Protein AF-A0A8S0GXQ0-F1 (afdb_monomer_lite)

Foldseek 3Di:
DDPDDPDPDDPPQPDPVSVVVVVVVVVVVVVVLLVCLVPPLVPDDDDFDWDDAPNDIDTQCQVVLLVVVVVVVVVVDDDDPPVLVVLNVLSVVSNPPPPPDADNPDPRVVRRVSNVSNSVSVSVNSVVVVVVD

Secondary structure (DSSP, 8-state):
--S---S-------SHHHHHHHHHHHHHHHHHHHHHHHH-GGG-----EEEEETTEEEEE-HHHHHHHHHHHHHHTPPPPPHHHHHHHHHHHHHHT---SS--TT--HHHHHHHHHHHHHHHHHHHHHHHTT-

Radius of gyration: 17.21 Å; chains: 1; bounding box: 40×43×40 Å

pLDDT: mean 87.85, std 14.26, range [33.09, 98.25]

Structure (mmCIF, N/CA/C/O backbone):
data_AF-A0A8S0GXQ0-F1
#
_entry.id   AF-A0A8S0GXQ0-F1
#
loop_
_atom_site.group_PDB
_atom_site.id
_atom_site.type_symbol
_atom_site.label_atom_id
_atom_site.label_alt_id
_atom_site.label_comp_id
_atom_site.label_asym_id
_atom_site.label_entity_id
_atom_site.label_seq_id
_atom_site.pdbx_PDB_ins_code
_atom_site.Cartn_x
_atom_site.Cartn_y
_atom_site.Cartn_z
_atom_site.occupancy
_atom_site.B_iso_or_equiv
_atom_site.auth_seq_id
_atom_site.auth_comp_id
_atom_site.auth_asym_id
_atom_site.auth_atom_id
_atom_site.pdbx_PDB_model_num
ATOM 1 N N . MET A 1 1 ? -19.121 27.123 13.508 1.00 34.88 1 MET A N 1
ATOM 2 C CA . MET A 1 1 ? -18.369 25.938 13.057 1.00 34.88 1 MET A CA 1
ATOM 3 C C . MET A 1 1 ? -19.197 25.327 11.949 1.00 34.88 1 MET A C 1
ATOM 5 O O . MET A 1 1 ? -20.307 24.900 12.230 1.00 34.88 1 MET A O 1
ATOM 9 N N . VAL A 1 2 ? -18.762 25.473 10.700 1.00 33.09 2 VAL A N 1
ATOM 10 C CA . VAL A 1 2 ? -19.488 24.936 9.542 1.00 33.09 2 VAL A CA 1
ATOM 11 C C . VAL A 1 2 ? -18.907 23.546 9.273 1.00 33.09 2 VAL A C 1
ATOM 13 O O . VAL A 1 2 ? -17.693 23.466 9.086 1.00 33.09 2 VAL A O 1
ATOM 16 N N . PRO A 1 3 ? -19.703 22.466 9.312 1.00 42.53 3 PRO A N 1
ATOM 17 C CA . PRO A 1 3 ? -19.256 21.140 8.896 1.00 42.53 3 PRO A CA 1
ATOM 18 C C . PRO A 1 3 ? -19.218 21.099 7.362 1.00 42.53 3 PRO A C 1
ATOM 20 O O . PRO A 1 3 ? -20.199 21.484 6.729 1.00 42.53 3 PRO A O 1
ATOM 23 N N . GLY A 1 4 ? -18.093 20.686 6.770 1.00 41.88 4 GLY A N 1
ATOM 24 C CA . GLY A 1 4 ? -17.969 20.546 5.309 1.00 41.88 4 GLY A CA 1
ATOM 25 C C . GLY A 1 4 ? -16.618 20.916 4.685 1.00 41.88 4 GLY A C 1
ATOM 26 O O . GLY A 1 4 ? -16.515 20.910 3.466 1.00 41.88 4 GLY A O 1
ATOM 27 N N . ASP A 1 5 ? -15.587 21.235 5.470 1.00 45.16 5 ASP A N 1
ATOM 28 C CA . ASP A 1 5 ? -14.236 21.526 4.955 1.00 45.16 5 ASP A CA 1
ATOM 29 C C . ASP A 1 5 ? -13.263 20.418 5.387 1.00 45.16 5 ASP A C 1
ATOM 31 O O . ASP A 1 5 ? -12.371 20.619 6.214 1.00 45.16 5 ASP A O 1
ATOM 35 N N . LEU A 1 6 ? -13.486 19.205 4.872 1.00 51.25 6 LEU A N 1
ATOM 36 C CA . LEU A 1 6 ? -12.463 18.164 4.871 1.00 51.25 6 LEU A CA 1
ATOM 37 C C . LEU A 1 6 ? -11.424 18.531 3.799 1.00 51.25 6 LEU A C 1
ATOM 39 O O . LEU A 1 6 ? -11.528 18.187 2.627 1.00 51.25 6 LEU A O 1
ATOM 43 N N . GLY A 1 7 ? -10.408 19.278 4.226 1.00 47.72 7 GLY A N 1
ATOM 44 C CA . GLY A 1 7 ? -9.040 18.868 3.915 1.00 47.72 7 GLY A CA 1
ATOM 45 C C . GLY A 1 7 ? -8.382 19.362 2.628 1.00 47.72 7 GLY A C 1
ATOM 46 O O . GLY A 1 7 ? -7.272 18.918 2.354 1.00 47.72 7 GLY A O 1
ATOM 47 N N . ARG A 1 8 ? -8.934 20.323 1.873 1.00 52.03 8 ARG A N 1
ATOM 48 C CA . ARG A 1 8 ? -8.155 21.006 0.810 1.00 52.03 8 ARG A CA 1
ATOM 49 C C . ARG A 1 8 ? -7.840 22.461 1.145 1.00 52.03 8 ARG A C 1
ATOM 51 O O . ARG A 1 8 ? -8.080 23.365 0.351 1.00 52.03 8 ARG A O 1
ATOM 58 N N . ARG A 1 9 ? -7.240 22.698 2.314 1.00 53.25 9 ARG A N 1
ATOM 59 C CA . ARG A 1 9 ? -6.483 23.937 2.532 1.00 53.25 9 ARG A CA 1
ATOM 60 C C . ARG A 1 9 ? -5.089 23.748 1.969 1.00 53.25 9 ARG A C 1
ATOM 62 O O . ARG A 1 9 ? -4.274 23.042 2.557 1.00 53.25 9 ARG A 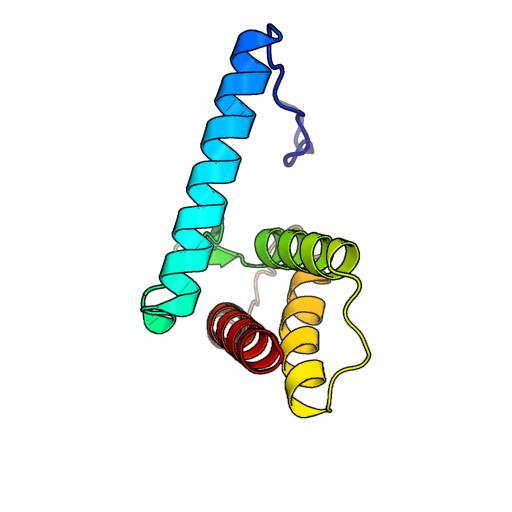O 1
ATOM 69 N N . GLU A 1 10 ? -4.817 24.394 0.840 1.00 55.97 10 GLU A N 1
ATOM 70 C CA . GLU A 1 10 ? -3.436 24.604 0.421 1.00 55.97 10 GLU A CA 1
ATOM 71 C C . GLU A 1 10 ? -2.684 25.251 1.594 1.00 55.97 10 GLU A C 1
ATOM 73 O O . GLU A 1 10 ? -3.214 26.182 2.219 1.00 55.97 10 GLU A O 1
ATOM 78 N N . PRO A 1 11 ? -1.492 24.748 1.960 1.00 59.16 11 PRO A N 1
ATOM 79 C CA . PRO A 1 11 ? -0.726 25.369 3.021 1.00 59.16 11 PRO A CA 1
ATOM 80 C C . PRO A 1 11 ? -0.492 26.828 2.628 1.00 59.16 11 PRO A C 1
ATOM 82 O O . PRO A 1 11 ? 0.012 27.116 1.543 1.00 59.16 11 PRO A O 1
ATOM 85 N N . GLN A 1 12 ? -0.880 27.756 3.505 1.00 65.31 12 GLN A N 1
ATOM 86 C CA . GLN A 1 12 ? -0.540 29.168 3.353 1.00 65.31 12 GLN A CA 1
ATOM 87 C C . GLN A 1 12 ? 0.955 29.312 3.643 1.00 65.31 12 GLN A C 1
ATOM 89 O O . GLN A 1 12 ? 1.358 29.688 4.740 1.00 65.31 12 GLN A O 1
ATOM 94 N N . LEU A 1 13 ? 1.785 28.909 2.682 1.00 63.97 13 LEU A N 1
ATOM 95 C CA . LEU A 1 13 ? 3.230 29.060 2.749 1.00 63.97 13 LEU A CA 1
ATOM 96 C C . LEU A 1 13 ? 3.502 30.560 2.620 1.00 63.97 13 LEU A C 1
ATOM 98 O O . LEU A 1 13 ? 3.307 31.151 1.558 1.00 63.97 13 LEU A O 1
ATOM 102 N N . GLY A 1 14 ? 3.840 31.196 3.740 1.00 69.06 14 GLY A N 1
ATOM 103 C CA . GLY A 1 14 ? 3.833 32.648 3.876 1.00 69.06 14 GLY A CA 1
ATOM 104 C C . GLY A 1 14 ? 4.892 33.328 3.015 1.00 69.06 14 GLY A C 1
ATOM 105 O O . GLY A 1 14 ? 4.667 34.436 2.527 1.00 69.06 14 GLY A O 1
ATOM 106 N N . ASN A 1 15 ? 6.039 32.675 2.792 1.00 79.00 15 ASN A N 1
ATOM 107 C CA . ASN A 1 15 ? 7.121 33.219 1.972 1.00 79.00 15 ASN A CA 1
ATOM 108 C C . ASN A 1 15 ? 7.854 32.158 1.111 1.00 79.00 15 ASN A C 1
ATOM 110 O O . ASN A 1 15 ? 7.843 30.966 1.423 1.00 79.00 15 ASN A O 1
ATOM 114 N N . PRO A 1 16 ? 8.568 32.568 0.038 1.00 83.50 16 PRO A N 1
ATOM 115 C CA . PRO A 1 16 ? 9.276 31.640 -0.854 1.00 83.50 16 PRO A CA 1
ATOM 116 C C . PRO A 1 16 ? 10.336 30.757 -0.179 1.00 83.50 16 PRO A C 1
ATOM 118 O O . PRO A 1 16 ? 10.730 29.735 -0.740 1.00 83.50 16 PRO A O 1
ATOM 121 N N . GLN A 1 17 ? 10.854 31.155 0.986 1.00 85.75 17 GLN A N 1
ATOM 122 C CA . GLN A 1 17 ? 11.829 30.364 1.731 1.00 85.75 17 GLN A CA 1
ATOM 123 C C . GLN A 1 17 ? 11.155 29.211 2.478 1.00 85.75 17 GLN A C 1
ATOM 125 O O . GLN A 1 17 ? 11.673 28.098 2.434 1.00 85.75 17 GLN A O 1
ATOM 130 N N . GLU A 1 18 ? 9.982 29.439 3.064 1.00 86.38 18 GLU A N 1
ATOM 131 C CA . GLU A 1 18 ? 9.134 28.390 3.641 1.00 86.38 18 GLU A CA 1
ATOM 132 C C . GLU A 1 18 ? 8.686 27.388 2.572 1.00 86.38 18 GLU A C 1
ATOM 134 O O . GLU A 1 18 ? 8.774 26.184 2.800 1.00 86.38 18 GLU A O 1
ATOM 139 N N . CYS A 1 19 ? 8.321 27.856 1.369 1.00 86.19 19 CYS A N 1
ATOM 140 C CA . CYS A 1 19 ? 8.017 26.958 0.248 1.00 86.19 19 CYS A CA 1
ATOM 141 C C . CYS A 1 19 ? 9.195 26.041 -0.094 1.00 86.19 19 CYS A C 1
ATOM 143 O O . CYS A 1 19 ? 9.014 24.837 -0.261 1.00 86.19 19 CYS A O 1
ATOM 145 N N . ARG A 1 20 ? 10.411 26.598 -0.189 1.00 88.81 20 ARG A N 1
ATOM 146 C CA . ARG A 1 20 ? 11.621 25.809 -0.468 1.00 88.81 20 ARG A CA 1
ATOM 147 C C . ARG A 1 20 ? 11.887 24.782 0.627 1.00 88.81 20 ARG A C 1
ATOM 149 O O . ARG A 1 20 ? 12.080 23.615 0.319 1.00 88.81 20 ARG A O 1
ATOM 156 N N . GLN A 1 21 ? 11.822 25.196 1.891 1.00 90.44 21 GLN A N 1
ATOM 157 C CA . GLN A 1 21 ? 12.028 24.295 3.027 1.00 90.44 21 GLN A CA 1
ATOM 158 C C . GLN A 1 21 ? 11.010 23.152 3.052 1.00 90.44 21 GLN A C 1
ATOM 160 O O . GLN A 1 21 ? 11.373 22.010 3.333 1.00 90.44 21 GLN A O 1
ATOM 165 N N . PHE A 1 22 ? 9.748 23.446 2.736 1.00 89.44 22 PHE A N 1
ATOM 166 C CA . PHE A 1 22 ? 8.700 22.439 2.626 1.00 89.44 22 PHE A CA 1
ATOM 167 C C . PHE A 1 22 ? 9.000 21.431 1.510 1.00 89.44 22 PHE A C 1
ATOM 169 O O . PHE A 1 22 ? 8.996 20.228 1.760 1.00 89.44 22 PHE A O 1
ATOM 176 N N . ILE A 1 23 ? 9.347 21.906 0.309 1.00 90.75 23 ILE A N 1
ATOM 177 C CA . ILE A 1 23 ? 9.723 21.037 -0.817 1.00 90.75 23 ILE A CA 1
ATOM 178 C C . ILE A 1 23 ? 10.932 20.162 -0.449 1.00 90.75 23 ILE A C 1
ATOM 180 O O . ILE A 1 23 ? 10.901 18.954 -0.681 1.00 90.75 23 ILE A O 1
ATOM 184 N N . ASP A 1 24 ? 11.957 20.731 0.190 1.00 94.12 24 ASP A N 1
ATOM 185 C CA . ASP A 1 24 ? 13.148 19.992 0.626 1.00 94.12 24 ASP A CA 1
ATOM 186 C C . ASP A 1 24 ? 12.817 18.894 1.651 1.00 94.12 24 ASP A C 1
ATOM 188 O O . ASP A 1 24 ? 13.461 17.842 1.686 1.00 94.12 24 ASP A O 1
ATOM 192 N N . LEU A 1 25 ? 11.830 19.121 2.523 1.00 95.25 25 LEU A N 1
ATOM 193 C CA . LEU A 1 25 ? 11.325 18.101 3.446 1.00 95.25 25 LEU A CA 1
ATOM 194 C C . LEU A 1 25 ? 10.570 16.998 2.698 1.00 95.25 25 LEU A C 1
ATOM 196 O O . LEU A 1 25 ? 10.834 15.821 2.945 1.00 95.25 25 LEU A O 1
ATOM 200 N N . CYS A 1 26 ? 9.693 17.357 1.758 1.00 93.06 26 CYS A N 1
ATOM 201 C CA . CYS A 1 26 ? 8.955 16.393 0.942 1.00 93.06 26 CYS A CA 1
ATOM 202 C C . CYS A 1 26 ? 9.895 15.495 0.132 1.00 93.06 26 CYS A C 1
ATOM 204 O O . CYS A 1 26 ? 9.747 14.277 0.164 1.00 93.06 26 CYS A O 1
ATOM 206 N N . VAL A 1 27 ? 10.895 16.069 -0.543 1.00 93.88 27 VAL A N 1
ATOM 207 C CA . VAL A 1 27 ? 11.866 15.302 -1.341 1.00 93.88 27 VAL A CA 1
ATOM 208 C C . VAL A 1 27 ? 12.663 14.343 -0.459 1.00 93.88 27 VAL A C 1
ATOM 210 O O . VAL A 1 27 ? 12.807 13.172 -0.805 1.00 93.88 27 VAL A O 1
ATOM 213 N N . ARG A 1 28 ? 13.139 14.799 0.709 1.00 95.88 28 ARG A N 1
ATOM 214 C CA . ARG A 1 28 ? 13.827 13.918 1.666 1.00 95.88 28 ARG A CA 1
ATOM 215 C C . ARG A 1 28 ? 12.937 12.768 2.116 1.00 95.88 28 ARG A C 1
ATOM 217 O O . ARG A 1 28 ? 13.389 11.630 2.111 1.00 95.88 28 ARG A O 1
ATOM 224 N N . HIS A 1 29 ? 11.683 13.054 2.453 1.00 93.50 29 HIS A N 1
ATOM 225 C CA . HIS A 1 29 ? 10.735 12.030 2.873 1.00 93.50 29 HIS A CA 1
ATOM 226 C C . HIS A 1 29 ? 10.465 11.002 1.766 1.00 93.50 29 HIS A C 1
ATOM 228 O O . HIS A 1 29 ? 10.537 9.803 2.021 1.00 93.50 29 HIS A O 1
ATOM 234 N N . ILE A 1 30 ? 10.234 11.456 0.531 1.00 91.81 30 ILE A N 1
ATOM 235 C CA . ILE A 1 30 ? 10.040 10.580 -0.633 1.00 91.81 30 ILE A CA 1
ATOM 236 C C . ILE A 1 30 ? 11.266 9.687 -0.850 1.00 91.81 30 ILE A C 1
ATOM 238 O O . ILE A 1 30 ? 11.112 8.490 -1.075 1.00 91.81 30 ILE A O 1
ATOM 242 N N . ASN A 1 31 ? 12.478 10.238 -0.731 1.00 93.50 31 ASN A N 1
ATOM 243 C CA . ASN A 1 31 ? 13.710 9.460 -0.864 1.00 93.50 31 ASN A CA 1
ATOM 244 C C . ASN A 1 31 ? 13.850 8.410 0.246 1.00 93.50 31 ASN A C 1
ATOM 246 O O . ASN A 1 31 ? 14.216 7.276 -0.048 1.00 93.50 31 ASN A O 1
ATOM 250 N N . THR A 1 32 ? 13.504 8.746 1.492 1.00 94.88 32 THR A N 1
ATOM 251 C CA . THR A 1 32 ? 13.473 7.776 2.598 1.00 94.88 32 THR A CA 1
ATOM 252 C C . THR A 1 32 ? 12.480 6.646 2.330 1.00 94.88 32 THR A C 1
ATOM 254 O O . THR A 1 32 ? 12.821 5.484 2.526 1.00 94.88 32 THR A O 1
ATOM 257 N N . LEU A 1 33 ? 11.276 6.958 1.838 1.00 93.69 33 LEU A N 1
ATOM 258 C CA . LEU A 1 33 ? 10.289 5.936 1.476 1.00 93.69 33 LEU A CA 1
ATOM 259 C C . LEU A 1 33 ? 10.768 5.065 0.308 1.00 93.69 33 LEU A C 1
ATOM 261 O O . LEU A 1 33 ? 10.562 3.855 0.328 1.00 93.69 33 LEU A O 1
ATOM 265 N N . ALA A 1 34 ? 11.420 5.655 -0.696 1.00 91.94 34 ALA A N 1
ATOM 266 C CA . ALA A 1 34 ? 11.968 4.917 -1.830 1.00 91.94 34 ALA A CA 1
ATOM 267 C C . ALA A 1 34 ? 13.090 3.958 -1.401 1.00 91.94 34 ALA A C 1
ATOM 269 O O . ALA A 1 34 ? 13.106 2.804 -1.827 1.00 91.94 34 ALA A O 1
ATOM 270 N N . GLU A 1 35 ? 13.998 4.411 -0.534 1.00 94.31 35 GLU A N 1
ATOM 271 C CA . GLU A 1 35 ? 15.054 3.575 0.041 1.00 94.31 35 GLU A CA 1
ATOM 272 C C . GLU A 1 35 ? 14.467 2.453 0.904 1.00 94.31 35 GLU A C 1
ATOM 274 O O . GLU A 1 35 ? 14.862 1.295 0.752 1.00 94.31 35 GLU A O 1
ATOM 279 N N . GLN A 1 36 ? 13.476 2.761 1.746 1.00 95.44 36 GLN A N 1
ATOM 280 C CA . GLN A 1 36 ? 12.768 1.765 2.547 1.00 95.44 36 GLN A CA 1
ATOM 281 C C . GLN A 1 36 ? 12.103 0.708 1.658 1.00 95.44 36 GLN A C 1
ATOM 283 O O . GLN A 1 36 ? 12.363 -0.477 1.819 1.00 95.44 36 GLN A O 1
ATOM 288 N N . LEU A 1 37 ? 11.317 1.115 0.660 1.00 94.81 37 LEU A N 1
ATOM 289 C CA . LEU A 1 37 ? 10.649 0.194 -0.265 1.00 94.81 37 LEU A CA 1
ATOM 290 C C . LEU A 1 37 ? 11.628 -0.665 -1.084 1.00 94.81 37 LEU A C 1
ATOM 292 O O . LEU A 1 37 ? 11.256 -1.757 -1.519 1.00 94.81 37 LEU A O 1
ATOM 296 N N . ALA A 1 38 ? 12.855 -0.192 -1.311 1.00 93.81 38 ALA A N 1
ATOM 297 C CA . ALA A 1 38 ? 13.897 -0.940 -2.011 1.00 93.81 38 ALA A CA 1
ATOM 298 C C . ALA A 1 38 ? 14.665 -1.921 -1.1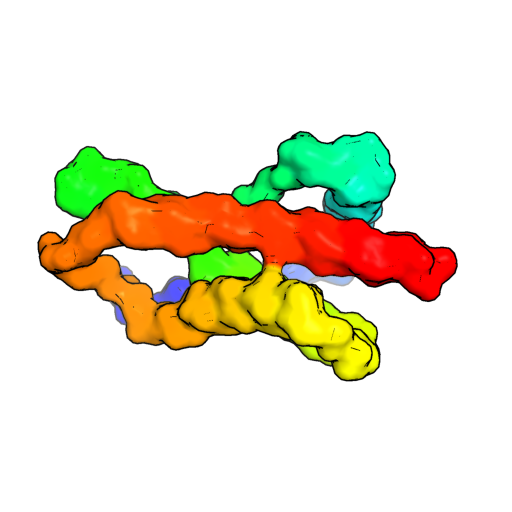05 1.00 93.81 38 ALA A C 1
ATOM 300 O O . ALA A 1 38 ? 15.085 -2.974 -1.581 1.00 93.81 38 ALA A O 1
ATOM 301 N N . SER A 1 39 ? 14.869 -1.581 0.171 1.00 94.25 39 SER A N 1
ATOM 302 C CA . SER A 1 39 ? 15.743 -2.326 1.094 1.00 94.25 39 SER A CA 1
ATOM 303 C C . SER A 1 39 ? 14.988 -3.188 2.109 1.00 94.25 39 SER A C 1
ATOM 305 O O . SER A 1 39 ? 15.395 -4.316 2.379 1.00 94.25 39 SER A O 1
ATOM 307 N N . ASP A 1 40 ? 13.873 -2.689 2.632 1.00 94.81 40 ASP A N 1
ATOM 308 C CA . ASP A 1 40 ? 12.979 -3.364 3.568 1.00 94.81 40 ASP A CA 1
ATOM 309 C C . ASP A 1 40 ? 11.532 -2.960 3.270 1.00 94.81 40 ASP A C 1
ATOM 311 O O . ASP A 1 40 ? 10.895 -2.173 3.976 1.00 94.81 40 ASP A O 1
ATOM 315 N N . ALA A 1 41 ? 11.001 -3.519 2.182 1.00 94.81 41 ALA A N 1
ATOM 316 C CA . ALA A 1 41 ? 9.624 -3.261 1.802 1.00 94.81 41 ALA A CA 1
ATOM 317 C C . ALA A 1 41 ? 8.647 -3.659 2.918 1.00 94.81 41 ALA A C 1
ATOM 319 O O . ALA A 1 41 ? 7.624 -3.007 3.061 1.00 94.81 41 ALA A O 1
ATOM 320 N N . GLN A 1 42 ? 8.931 -4.692 3.720 1.00 94.94 42 GLN A N 1
ATOM 321 C CA . GLN A 1 42 ? 8.002 -5.143 4.765 1.00 94.94 42 GLN A CA 1
ATOM 322 C C . GLN A 1 42 ? 7.876 -4.142 5.917 1.00 94.94 42 GLN A C 1
ATOM 324 O O . GLN A 1 42 ? 6.812 -4.073 6.523 1.00 94.94 42 GLN A O 1
ATOM 329 N N . GLY A 1 43 ? 8.910 -3.338 6.177 1.00 93.94 43 GLY A N 1
ATOM 330 C CA . GLY A 1 43 ? 8.852 -2.235 7.136 1.00 93.94 43 GLY A CA 1
ATOM 331 C C . GLY A 1 43 ? 8.053 -1.014 6.658 1.00 93.94 43 GLY A C 1
ATOM 332 O O . GLY A 1 43 ? 7.804 -0.106 7.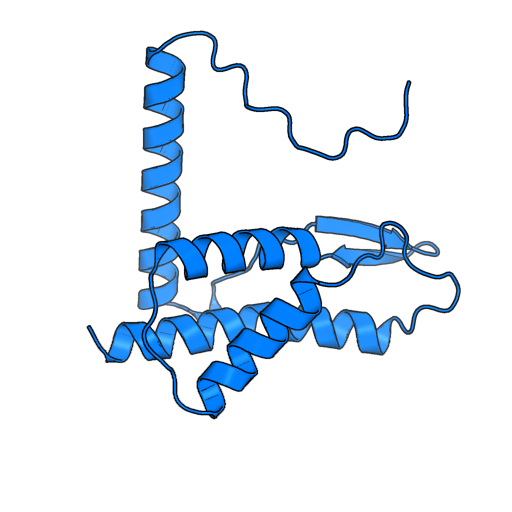454 1.00 93.94 43 GLY A O 1
ATOM 333 N N . PHE A 1 44 ? 7.661 -0.948 5.379 1.00 95.12 44 PHE A N 1
ATOM 334 C CA . PHE A 1 44 ? 6.816 0.133 4.872 1.00 95.12 44 PHE A CA 1
ATOM 335 C C . PHE A 1 44 ? 5.389 0.013 5.414 1.00 95.12 44 PHE A C 1
ATOM 337 O O . PHE A 1 44 ? 4.713 -0.995 5.177 1.00 95.12 44 PHE A O 1
ATOM 344 N N . HIS A 1 45 ? 4.925 1.104 6.025 1.00 94.56 45 HIS A N 1
ATOM 345 C CA . HIS A 1 45 ? 3.549 1.281 6.468 1.00 94.56 45 HIS A CA 1
ATOM 346 C C . HIS A 1 45 ? 2.939 2.550 5.880 1.00 94.56 45 HIS A C 1
ATOM 348 O O . HIS A 1 45 ? 3.547 3.626 5.900 1.00 94.56 45 HIS A O 1
ATOM 354 N N . ALA A 1 46 ? 1.722 2.420 5.367 1.00 94.75 46 ALA A N 1
ATOM 355 C CA . ALA A 1 46 ? 0.949 3.546 4.885 1.00 94.75 46 ALA A CA 1
ATOM 356 C C . ALA A 1 46 ? 0.401 4.344 6.072 1.00 94.75 46 ALA A C 1
ATOM 358 O O . ALA A 1 46 ? -0.016 3.801 7.096 1.00 94.75 46 ALA A O 1
ATOM 359 N N . ARG A 1 47 ? 0.387 5.670 5.933 1.00 94.25 47 ARG A N 1
ATOM 360 C CA . ARG A 1 47 ? -0.222 6.550 6.929 1.00 94.25 47 ARG A CA 1
ATOM 361 C C . ARG A 1 47 ? -1.716 6.668 6.637 1.00 94.25 47 ARG A C 1
ATOM 363 O O . ARG A 1 47 ? -2.131 7.604 5.961 1.00 94.25 47 ARG A O 1
ATOM 370 N N . PHE A 1 48 ? -2.481 5.700 7.125 1.00 94.94 48 PHE A N 1
ATOM 371 C CA . PHE A 1 48 ? -3.941 5.731 7.101 1.00 94.94 48 PHE A CA 1
ATOM 372 C C . PHE A 1 48 ? -4.497 6.674 8.166 1.00 94.94 48 PHE A C 1
ATOM 374 O O . PHE A 1 48 ? -3.846 6.950 9.179 1.00 94.94 48 PHE A O 1
ATOM 381 N N . GLU A 1 49 ? -5.698 7.182 7.916 1.00 91.62 49 GLU A N 1
ATOM 382 C CA . GLU A 1 49 ? -6.440 7.952 8.904 1.00 91.62 49 GLU A CA 1
ATOM 383 C C . GLU A 1 49 ? -7.099 7.015 9.918 1.00 91.62 49 GLU A C 1
ATOM 385 O O . GLU A 1 49 ? -7.256 5.819 9.678 1.00 91.62 49 GLU A O 1
ATOM 390 N N . THR A 1 50 ? -7.461 7.558 11.077 1.00 92.38 50 THR A N 1
ATOM 391 C CA . THR A 1 50 ? -8.167 6.830 12.135 1.00 92.38 50 THR A CA 1
ATOM 392 C C . THR A 1 50 ? -9.476 7.527 12.446 1.00 92.38 50 THR A C 1
ATOM 394 O O . THR A 1 50 ? -9.483 8.741 12.655 1.00 92.38 50 THR A O 1
ATOM 397 N N . THR A 1 51 ? -10.552 6.758 12.548 1.00 90.81 51 THR A N 1
ATOM 398 C CA . THR A 1 51 ? -11.869 7.225 12.987 1.00 90.81 51 THR A CA 1
ATOM 399 C C . THR A 1 51 ? -12.392 6.361 14.129 1.00 90.81 51 THR A C 1
ATOM 401 O O . THR A 1 51 ? -11.966 5.217 14.283 1.00 90.81 51 THR A O 1
ATOM 404 N N . GLU A 1 52 ? -13.324 6.892 14.914 1.00 91.62 52 GLU A N 1
ATOM 405 C CA . GLU A 1 52 ? -14.061 6.117 15.911 1.00 91.62 52 GLU A CA 1
ATOM 406 C C . GLU A 1 52 ? -15.399 5.671 15.318 1.00 91.62 52 GLU A C 1
ATOM 408 O O . GLU A 1 52 ? -16.145 6.473 14.754 1.00 91.62 52 GLU A O 1
ATOM 413 N N . HIS A 1 53 ? -15.699 4.381 15.436 1.00 89.31 53 HIS A N 1
ATOM 414 C CA . HIS A 1 53 ? -16.976 3.810 15.040 1.00 89.31 53 HIS A CA 1
ATOM 415 C C . HIS A 1 53 ? -17.461 2.830 16.107 1.00 89.31 53 HIS A C 1
ATOM 417 O O . HIS A 1 53 ? -16.837 1.796 16.351 1.00 89.31 53 HIS A O 1
ATOM 423 N N . GLN A 1 54 ? -18.594 3.145 16.739 1.00 88.38 54 GLN A N 1
ATOM 424 C CA . GLN A 1 54 ? -19.210 2.323 17.791 1.00 88.38 54 GLN A CA 1
ATOM 425 C C . GLN A 1 54 ? -18.258 2.015 18.963 1.00 88.38 54 GLN A C 1
ATOM 427 O O . GLN A 1 54 ? -18.235 0.906 19.502 1.00 88.38 54 GLN A O 1
ATOM 432 N N . GLY A 1 55 ? -17.454 3.000 19.363 1.00 89.31 55 GLY A N 1
ATOM 433 C CA . GLY A 1 55 ? -16.463 2.886 20.429 1.00 89.31 55 GLY A CA 1
ATOM 434 C C . GLY A 1 55 ? -15.207 2.102 20.040 1.00 89.31 55 GLY A C 1
ATOM 435 O O . GLY A 1 55 ? -14.457 1.699 20.930 1.00 89.31 55 GLY A O 1
ATOM 436 N N . GLN A 1 56 ? -14.980 1.850 18.747 1.00 89.44 56 GLN A N 1
ATOM 437 C CA . GLN A 1 56 ? -13.774 1.200 18.235 1.00 89.44 56 GLN A CA 1
ATOM 438 C C . GLN A 1 56 ? -13.016 2.112 17.275 1.00 89.44 56 GLN A C 1
ATOM 440 O O . GLN A 1 56 ? -13.605 2.660 16.346 1.00 89.44 56 GLN A O 1
ATOM 445 N N . ASP A 1 57 ? -11.698 2.194 17.447 1.00 91.88 57 ASP A N 1
ATOM 446 C CA . ASP A 1 57 ? -10.830 2.856 16.478 1.00 91.88 57 ASP A CA 1
ATOM 447 C C . ASP A 1 57 ? -10.707 1.995 15.210 1.00 91.88 57 ASP A C 1
ATOM 449 O O . ASP A 1 57 ? -10.386 0.799 15.264 1.00 91.88 57 ASP A O 1
ATOM 453 N N . LEU A 1 58 ? -10.959 2.609 14.057 1.00 92.69 58 LEU A N 1
ATOM 454 C CA . LEU A 1 58 ? -10.845 2.010 12.732 1.00 92.69 58 LEU A CA 1
ATOM 455 C C . LEU A 1 58 ? -9.890 2.814 11.863 1.00 92.69 58 LEU A C 1
ATOM 457 O O . LEU A 1 58 ? -9.843 4.038 11.938 1.00 92.69 58 LEU A O 1
ATOM 461 N N . LEU A 1 59 ? -9.153 2.103 11.012 1.00 93.88 59 LEU A N 1
ATOM 462 C CA . LEU A 1 59 ? -8.327 2.713 9.980 1.00 93.88 59 LEU A CA 1
ATOM 463 C C . LEU A 1 59 ? -9.162 2.993 8.731 1.00 93.88 59 LEU A C 1
ATOM 465 O O . LEU A 1 59 ? -9.985 2.162 8.344 1.00 93.88 59 LEU A O 1
ATOM 469 N N . LEU A 1 60 ? -8.891 4.133 8.110 1.00 93.31 60 LEU A N 1
ATOM 470 C CA . LEU A 1 60 ? -9.460 4.600 6.852 1.00 93.31 60 LEU A CA 1
ATOM 471 C C . LEU A 1 60 ? -8.322 4.771 5.838 1.00 93.31 60 LEU A C 1
ATOM 473 O O . LEU A 1 60 ? -7.352 5.497 6.085 1.00 93.31 60 LEU A O 1
ATOM 477 N N . ALA A 1 61 ? -8.405 4.049 4.724 1.00 94.94 61 ALA A N 1
ATOM 478 C CA . ALA A 1 61 ? -7.372 4.001 3.690 1.00 94.94 61 ALA A CA 1
ATOM 479 C C . ALA A 1 61 ? -7.737 4.788 2.421 1.00 94.94 61 ALA A C 1
ATOM 481 O O . ALA A 1 61 ? -6.894 4.931 1.538 1.00 94.94 61 ALA A O 1
ATOM 482 N N . GLU A 1 62 ? -8.954 5.311 2.337 1.00 92.88 62 GLU A N 1
ATOM 483 C CA . GLU A 1 62 ? -9.581 5.925 1.169 1.00 92.88 62 GLU A CA 1
ATOM 484 C C . GLU A 1 62 ? -8.767 7.128 0.673 1.00 92.88 62 GLU A C 1
ATOM 486 O O . GLU A 1 62 ? -8.323 7.142 -0.474 1.00 92.88 62 GLU A O 1
ATOM 491 N N . GLU A 1 63 ? -8.454 8.081 1.558 1.00 91.69 63 GLU A N 1
ATOM 492 C CA . GLU A 1 63 ? -7.640 9.269 1.241 1.00 91.69 63 GLU A CA 1
ATOM 493 C C . GLU A 1 63 ? -6.219 8.901 0.791 1.00 91.69 63 GLU A C 1
ATOM 495 O O . GLU A 1 63 ? -5.664 9.471 -0.157 1.00 91.69 63 GLU A O 1
ATOM 500 N N . TRP A 1 64 ? -5.622 7.891 1.432 1.00 95.50 64 TRP A N 1
ATOM 501 C CA . TRP A 1 64 ? -4.306 7.399 1.038 1.00 95.50 64 TRP A CA 1
ATOM 502 C C . TRP A 1 64 ? -4.354 6.744 -0.349 1.00 95.50 64 TRP A C 1
ATOM 504 O O . TRP A 1 64 ? -3.493 7.017 -1.191 1.00 95.50 64 TRP A O 1
ATOM 514 N N . CYS A 1 65 ? -5.376 5.927 -0.618 1.00 96.69 65 CYS A N 1
ATOM 515 C CA . CYS A 1 65 ? -5.593 5.281 -1.910 1.00 96.69 65 CYS A CA 1
ATOM 516 C C . CYS A 1 65 ? -5.870 6.315 -3.004 1.00 96.69 65 CYS A C 1
ATOM 518 O O . CYS A 1 65 ? -5.277 6.236 -4.081 1.00 96.69 65 CYS A O 1
ATOM 520 N N . PHE A 1 66 ? -6.670 7.342 -2.716 1.00 93.94 66 PHE A N 1
ATOM 521 C CA . PHE A 1 66 ? -6.888 8.471 -3.614 1.00 93.94 66 PHE A CA 1
ATOM 522 C C . PHE A 1 66 ? -5.561 9.153 -3.974 1.00 93.94 66 PHE A C 1
ATOM 524 O O . PHE A 1 66 ? -5.239 9.314 -5.156 1.00 93.94 66 PHE A O 1
ATOM 531 N N . GLY A 1 67 ? -4.733 9.478 -2.976 1.00 93.94 67 GLY A N 1
ATOM 532 C CA . GLY A 1 67 ? -3.387 10.017 -3.184 1.00 93.94 67 GLY A CA 1
ATOM 533 C C . GLY A 1 67 ? -2.488 9.094 -4.017 1.00 93.94 67 GLY A C 1
ATOM 534 O O . GLY A 1 67 ? -1.777 9.563 -4.912 1.00 93.94 67 GLY A O 1
ATOM 535 N N . TYR A 1 68 ? -2.561 7.780 -3.793 1.00 96.06 68 TYR A N 1
ATOM 536 C CA . TYR A 1 68 ? -1.821 6.784 -4.568 1.00 96.06 68 TYR A CA 1
ATOM 537 C C . TYR A 1 68 ? -2.208 6.815 -6.051 1.00 96.06 68 TYR A C 1
ATOM 539 O O . TYR A 1 68 ? -1.328 6.881 -6.911 1.00 96.06 68 TYR A O 1
ATOM 547 N N . LEU A 1 69 ? -3.507 6.856 -6.372 1.00 95.25 69 LEU A N 1
ATOM 548 C CA . LEU A 1 69 ? -3.989 6.937 -7.757 1.00 95.25 69 LEU A CA 1
ATOM 549 C C . LEU A 1 69 ? -3.540 8.223 -8.459 1.00 95.25 69 LEU A C 1
ATOM 551 O O . LEU A 1 69 ? -3.220 8.203 -9.650 1.00 95.25 69 LEU A O 1
ATOM 555 N N . ARG A 1 70 ? -3.441 9.341 -7.729 1.00 93.75 70 ARG A N 1
ATOM 556 C CA . ARG A 1 70 ? -2.840 10.575 -8.262 1.00 93.75 70 ARG A CA 1
ATOM 557 C C . ARG A 1 70 ? -1.371 10.358 -8.633 1.00 93.75 70 ARG A C 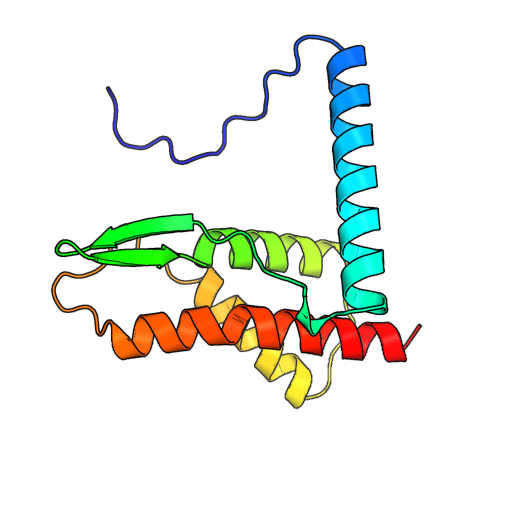1
ATOM 559 O O . ARG A 1 70 ? -0.945 10.819 -9.689 1.00 93.75 70 ARG A O 1
ATOM 566 N N . GLY A 1 71 ? -0.619 9.626 -7.810 1.00 93.19 71 GLY A N 1
ATOM 567 C CA . GLY A 1 71 ? 0.756 9.218 -8.107 1.00 93.19 71 GLY A CA 1
ATOM 568 C C . GLY A 1 71 ? 0.861 8.309 -9.337 1.00 93.19 71 GLY A C 1
ATOM 569 O O . GLY A 1 71 ? 1.703 8.547 -10.202 1.00 93.19 71 GLY A O 1
ATOM 570 N N . VAL A 1 72 ? -0.035 7.325 -9.467 1.00 93.62 72 VAL A N 1
ATOM 571 C CA . VAL A 1 72 ? -0.130 6.436 -10.643 1.00 93.62 72 VAL A CA 1
ATOM 572 C C . VAL A 1 72 ? -0.368 7.242 -11.923 1.00 93.62 72 VAL A C 1
ATOM 574 O O . VAL A 1 72 ? 0.319 7.028 -12.922 1.00 93.62 72 VAL A O 1
ATOM 577 N N . ALA A 1 73 ? -1.286 8.214 -11.882 1.00 92.06 73 ALA A N 1
ATOM 578 C CA . ALA A 1 73 ? -1.588 9.081 -13.020 1.00 92.06 73 ALA A CA 1
ATOM 579 C C . ALA A 1 73 ? -0.377 9.926 -13.459 1.00 92.06 73 ALA A C 1
ATOM 581 O O . ALA A 1 73 ? -0.153 10.103 -14.655 1.00 92.06 73 ALA A O 1
ATOM 582 N N . VAL A 1 74 ? 0.431 10.409 -12.509 1.00 93.38 74 VAL A N 1
ATOM 583 C CA . VAL A 1 74 ? 1.694 11.111 -12.805 1.00 93.38 74 VAL A CA 1
ATOM 584 C C . VAL A 1 74 ? 2.751 10.152 -13.363 1.00 93.38 74 VAL A C 1
ATOM 586 O O . VAL A 1 74 ? 3.536 10.537 -14.227 1.00 93.38 74 VAL A O 1
ATOM 589 N N . GLY A 1 75 ? 2.767 8.902 -12.896 1.00 87.88 75 GLY A N 1
ATOM 590 C CA . GLY A 1 75 ? 3.733 7.883 -13.301 1.00 87.88 75 GLY A CA 1
ATOM 591 C C . GLY A 1 75 ? 3.573 7.369 -14.736 1.00 87.88 75 GLY A C 1
ATOM 592 O O . GLY A 1 75 ? 4.502 6.740 -15.237 1.00 87.88 75 GLY A O 1
ATOM 593 N N . ASN A 1 76 ? 2.435 7.628 -15.393 1.00 86.69 76 ASN A N 1
ATOM 594 C CA . ASN A 1 76 ? 2.135 7.212 -16.771 1.00 86.69 76 ASN A CA 1
ATOM 595 C C . ASN A 1 76 ? 2.475 5.731 -17.044 1.00 86.69 76 ASN A C 1
ATOM 597 O O . ASN A 1 76 ? 3.188 5.395 -17.993 1.00 86.69 76 ASN A O 1
ATOM 601 N N . TRP A 1 77 ? 2.019 4.848 -16.153 1.00 89.81 77 TRP A N 1
ATOM 602 C CA . TRP A 1 77 ? 2.344 3.425 -16.206 1.00 89.81 77 TRP A CA 1
ATOM 603 C C . TRP A 1 77 ? 1.808 2.767 -17.488 1.00 89.81 77 TRP A C 1
ATOM 605 O O . TRP A 1 77 ? 0.636 2.961 -17.824 1.00 89.81 77 TRP A O 1
ATOM 615 N N . PRO A 1 78 ? 2.618 1.960 -18.201 1.00 90.56 78 PRO A N 1
ATOM 616 C CA . PRO A 1 78 ? 2.109 1.160 -19.307 1.00 90.56 78 PRO A CA 1
ATOM 617 C C . PRO A 1 78 ? 1.141 0.084 -18.799 1.00 90.56 78 PRO A C 1
ATOM 619 O O . PRO A 1 78 ? 1.043 -0.177 -17.597 1.00 90.56 78 PRO A O 1
ATOM 622 N N . GLN A 1 79 ? 0.433 -0.570 -19.727 1.00 90.31 79 GLN A N 1
ATOM 623 C CA . GLN A 1 79 ? -0.442 -1.682 -19.362 1.00 90.31 79 GLN A CA 1
ATOM 624 C C . GLN A 1 79 ? 0.327 -2.756 -18.589 1.00 90.31 79 GLN A C 1
ATOM 626 O O . GLN A 1 79 ? 1.404 -3.193 -18.996 1.00 90.31 79 GLN A O 1
ATOM 631 N N . MET A 1 80 ? -0.261 -3.174 -17.471 1.00 94.56 80 MET A N 1
ATOM 632 C CA . MET A 1 80 ? 0.299 -4.191 -16.596 1.00 94.56 80 MET A CA 1
ATOM 633 C C . MET A 1 80 ? -0.353 -5.559 -16.851 1.00 94.56 80 MET A C 1
ATOM 635 O O . MET A 1 80 ? -1.495 -5.621 -17.315 1.00 94.56 80 MET A O 1
ATOM 639 N N . PRO A 1 81 ? 0.337 -6.665 -16.532 1.00 95.88 81 PRO A N 1
ATOM 640 C CA . PRO A 1 81 ? -0.257 -7.994 -16.515 1.00 95.88 81 PRO A CA 1
ATOM 641 C C . PRO A 1 81 ? -1.383 -8.111 -15.478 1.00 95.88 81 PRO A C 1
ATOM 643 O O . PRO A 1 81 ? -1.417 -7.389 -14.481 1.00 95.88 81 PRO A O 1
ATOM 646 N N . ALA A 1 82 ? -2.268 -9.094 -15.679 1.00 95.75 82 ALA A N 1
ATOM 647 C CA . ALA A 1 82 ? -3.464 -9.292 -14.859 1.00 95.75 82 ALA A CA 1
ATOM 648 C C . ALA A 1 82 ? -3.222 -9.332 -13.331 1.00 95.75 82 ALA A C 1
ATOM 650 O O . ALA A 1 82 ? -4.017 -8.723 -12.615 1.00 95.75 82 ALA A O 1
ATOM 651 N N . PRO A 1 83 ? -2.152 -9.968 -12.799 1.00 96.00 83 PRO A N 1
ATOM 652 C CA . PRO A 1 83 ? -1.886 -9.945 -11.361 1.00 96.00 83 PRO A CA 1
ATOM 653 C C . PRO A 1 83 ? -1.695 -8.525 -10.814 1.00 96.00 83 PRO A C 1
ATOM 655 O O . PRO A 1 83 ? -2.294 -8.168 -9.807 1.00 96.00 83 PRO A O 1
ATOM 658 N N . GLN A 1 84 ? -0.907 -7.692 -11.494 1.00 97.56 84 GLN A N 1
ATOM 659 C CA . GLN A 1 84 ? -0.650 -6.312 -11.084 1.00 97.56 84 GLN A CA 1
ATOM 660 C C . GLN A 1 84 ? -1.863 -5.411 -11.305 1.00 97.56 84 GLN A C 1
ATOM 662 O O . GLN A 1 84 ? -2.137 -4.547 -10.477 1.00 97.56 84 GLN A O 1
ATOM 667 N N . THR A 1 85 ? -2.629 -5.642 -12.374 1.00 97.06 85 THR A N 1
ATOM 668 C CA . THR A 1 85 ? -3.914 -4.963 -12.577 1.00 97.06 85 THR A CA 1
ATOM 669 C C . THR A 1 85 ? -4.874 -5.246 -11.426 1.00 97.06 85 THR A C 1
ATOM 671 O O . THR A 1 85 ? -5.493 -4.314 -10.930 1.00 97.06 85 THR A O 1
ATOM 674 N N . GLY A 1 86 ? -4.952 -6.493 -10.945 1.00 97.69 86 GLY A N 1
ATOM 675 C CA . GLY A 1 86 ? -5.773 -6.847 -9.785 1.00 97.69 86 GLY A CA 1
ATOM 676 C C . GLY A 1 86 ? -5.331 -6.141 -8.500 1.00 97.69 86 GLY A C 1
ATOM 677 O O . GLY A 1 86 ? -6.171 -5.649 -7.757 1.00 97.69 86 GLY A O 1
ATOM 678 N N . LEU A 1 87 ? -4.020 -6.020 -8.265 1.00 98.12 87 LEU A N 1
ATOM 679 C CA . LEU A 1 87 ? -3.491 -5.276 -7.113 1.00 98.12 87 LEU A CA 1
ATOM 680 C C . LEU A 1 87 ? -3.832 -3.784 -7.178 1.00 98.12 87 LEU A C 1
ATOM 682 O O . LEU A 1 87 ? -4.183 -3.190 -6.161 1.00 98.12 87 LEU A O 1
ATOM 686 N N . LEU A 1 88 ? -3.729 -3.177 -8.364 1.00 97.69 88 LEU A N 1
ATOM 687 C CA . LEU A 1 88 ? -4.127 -1.786 -8.554 1.00 97.69 88 LEU A CA 1
ATOM 688 C C . LEU A 1 88 ? -5.642 -1.622 -8.390 1.00 97.69 88 LEU A C 1
ATOM 690 O O . LEU A 1 88 ? -6.064 -0.642 -7.787 1.00 97.69 88 LEU A O 1
ATOM 694 N N . GLN A 1 89 ? -6.442 -2.586 -8.853 1.00 97.50 89 GLN A N 1
ATOM 695 C CA . GLN A 1 89 ? -7.893 -2.558 -8.685 1.00 97.50 89 GLN A CA 1
ATOM 696 C C . GLN A 1 89 ? -8.293 -2.535 -7.206 1.00 97.50 89 GLN A C 1
ATOM 698 O O . GLN A 1 89 ? -9.139 -1.735 -6.842 1.00 97.50 89 GLN A O 1
ATOM 703 N N . THR A 1 90 ? -7.620 -3.295 -6.333 1.00 97.50 90 THR A N 1
ATOM 704 C CA . THR A 1 90 ? -7.851 -3.222 -4.877 1.00 97.50 90 THR A CA 1
ATOM 705 C C . THR A 1 90 ? -7.686 -1.799 -4.327 1.00 97.50 90 THR A C 1
ATOM 707 O O . THR A 1 90 ? -8.443 -1.375 -3.458 1.00 97.50 90 THR A O 1
ATOM 710 N N . ILE A 1 91 ? -6.698 -1.049 -4.828 1.00 97.50 91 ILE A N 1
ATOM 711 C CA . ILE A 1 91 ? -6.462 0.346 -4.425 1.00 97.50 91 ILE A CA 1
ATOM 712 C C . ILE A 1 91 ? -7.525 1.272 -5.036 1.00 97.50 91 ILE A C 1
ATOM 714 O O . ILE A 1 91 ? -7.983 2.190 -4.361 1.00 97.50 91 ILE A O 1
ATOM 718 N N . ILE A 1 92 ? -7.933 1.024 -6.286 1.00 96.50 92 ILE A N 1
ATOM 719 C CA . ILE A 1 92 ? -9.011 1.768 -6.958 1.00 96.50 92 ILE A CA 1
ATOM 720 C C . ILE A 1 92 ? -10.323 1.619 -6.190 1.00 96.50 92 ILE A C 1
ATOM 722 O O . ILE A 1 92 ? -10.903 2.625 -5.797 1.00 96.50 92 ILE A O 1
ATOM 726 N N . ASP A 1 93 ? -10.731 0.386 -5.897 1.00 95.38 93 ASP A N 1
ATOM 727 C CA . ASP A 1 93 ? -11.982 0.087 -5.197 1.00 95.38 93 ASP A CA 1
ATOM 728 C C . ASP A 1 93 ? -12.036 0.754 -3.814 1.00 95.38 93 ASP A C 1
ATOM 730 O O . ASP A 1 93 ? -13.106 1.148 -3.361 1.00 95.38 93 ASP A O 1
ATOM 734 N N . CYS A 1 94 ? -10.889 0.899 -3.140 1.00 94.19 94 CYS A N 1
ATOM 735 C CA . CYS A 1 94 ? -10.795 1.611 -1.866 1.00 94.19 94 CYS A CA 1
ATOM 736 C C . CYS A 1 94 ? -10.875 3.135 -2.036 1.00 94.19 94 CYS A C 1
ATOM 738 O O . CYS A 1 94 ? -11.541 3.798 -1.250 1.00 94.19 94 CYS A O 1
ATOM 740 N N . ALA A 1 95 ? -10.232 3.699 -3.060 1.00 92.56 95 ALA A N 1
ATOM 741 C CA . ALA A 1 95 ? -10.285 5.136 -3.331 1.00 92.56 95 ALA A CA 1
ATOM 742 C C . ALA A 1 95 ? -11.673 5.616 -3.794 1.00 92.56 95 ALA A C 1
ATOM 744 O O . ALA A 1 95 ? -12.004 6.784 -3.616 1.00 92.56 95 ALA A O 1
ATOM 745 N N . GLU A 1 96 ? -12.460 4.739 -4.422 1.00 89.62 96 GLU A N 1
ATOM 746 C CA . GLU A 1 96 ? -13.799 5.043 -4.946 1.00 89.62 96 GLU A CA 1
ATOM 747 C C . GLU A 1 96 ? -14.919 4.884 -3.903 1.00 89.62 96 GLU A C 1
ATOM 749 O O . GLU A 1 96 ? -16.088 5.107 -4.226 1.00 89.62 96 GLU A O 1
ATOM 754 N N . GLN A 1 97 ? -14.595 4.520 -2.657 1.00 82.62 97 GLN A N 1
ATOM 755 C CA . GLN A 1 97 ? -15.584 4.465 -1.581 1.00 82.62 97 GLN A CA 1
ATOM 756 C C . GLN A 1 97 ? -16.078 5.880 -1.246 1.00 82.62 97 GLN A C 1
ATOM 758 O O . GLN A 1 97 ? -15.467 6.609 -0.473 1.00 82.62 97 GLN A O 1
ATOM 763 N N . ASP A 1 98 ? -17.221 6.259 -1.817 1.00 66.56 98 ASP A N 1
ATOM 764 C CA . ASP A 1 98 ? -17.892 7.551 -1.604 1.00 66.56 98 ASP A CA 1
ATOM 765 C C . ASP A 1 98 ? -18.726 7.565 -0.304 1.00 66.56 98 ASP A C 1
ATOM 767 O O . ASP A 1 98 ? -19.866 8.030 -0.259 1.00 66.56 98 ASP A O 1
ATOM 771 N N . ASN A 1 99 ? -18.179 6.985 0.770 1.00 66.44 99 ASN A N 1
ATOM 772 C CA . ASN A 1 99 ? -18.826 6.917 2.077 1.00 66.44 99 ASN A CA 1
ATOM 773 C C . ASN A 1 99 ? -18.201 7.952 3.013 1.00 66.44 99 ASN A C 1
ATOM 775 O O . ASN A 1 99 ? -17.242 7.672 3.727 1.00 66.44 99 ASN A O 1
ATOM 779 N N . PHE A 1 100 ? -18.786 9.150 3.053 1.00 63.72 100 PHE A N 1
ATOM 780 C CA . PHE A 1 100 ? -18.383 10.194 4.004 1.00 63.72 100 PHE A CA 1
ATOM 781 C C . PHE A 1 100 ? -18.639 9.805 5.471 1.00 63.72 100 PHE A C 1
ATOM 783 O O . PHE A 1 100 ? -18.037 10.383 6.375 1.00 63.72 100 PHE A O 1
ATOM 790 N N . GLU A 1 101 ? -19.521 8.829 5.711 1.00 75.00 101 GLU A N 1
ATOM 791 C CA . GLU A 1 101 ? -19.816 8.267 7.027 1.00 75.00 101 GLU A CA 1
ATOM 792 C C . GLU A 1 101 ? -19.882 6.736 6.948 1.00 75.00 101 GLU A C 1
ATOM 794 O O . GLU A 1 101 ? -20.450 6.168 6.013 1.00 75.00 101 GLU A O 1
ATOM 799 N N . LEU A 1 102 ? -19.313 6.063 7.952 1.00 84.69 102 LEU A N 1
ATOM 800 C CA . LEU A 1 102 ? -19.373 4.607 8.054 1.00 84.69 102 LEU A CA 1
ATOM 801 C C . LEU A 1 102 ? -20.791 4.158 8.456 1.00 84.69 102 LEU A C 1
ATOM 803 O O . LEU A 1 102 ? -21.324 4.664 9.450 1.00 84.69 102 LEU A O 1
ATOM 807 N N . PRO A 1 103 ? -21.398 3.191 7.743 1.00 87.69 103 PRO A N 1
ATOM 808 C CA . PRO A 1 103 ? -22.750 2.730 8.038 1.00 87.69 103 PRO A CA 1
ATOM 809 C C . PRO A 1 103 ? -22.827 2.063 9.417 1.00 87.69 103 PRO A C 1
ATOM 811 O O . PRO A 1 103 ? -21.890 1.410 9.863 1.00 87.69 103 PRO A O 1
ATOM 814 N N . ALA A 1 104 ? -23.961 2.204 10.106 1.00 86.56 104 ALA A N 1
ATOM 815 C CA . ALA A 1 104 ? -24.141 1.642 11.450 1.00 86.56 104 ALA A CA 1
ATOM 816 C C . ALA A 1 104 ? -24.108 0.099 11.482 1.00 86.56 104 ALA A C 1
ATOM 818 O O . ALA A 1 104 ? -23.850 -0.498 12.523 1.00 86.56 104 ALA A O 1
ATOM 819 N N . ASP A 1 105 ? -24.376 -0.555 10.358 1.00 89.06 105 ASP A N 1
ATOM 820 C CA . ASP A 1 105 ? -24.308 -2.004 10.171 1.00 89.06 105 ASP A CA 1
ATOM 821 C C . ASP A 1 105 ? -23.031 -2.448 9.435 1.00 89.06 105 ASP A C 1
ATOM 823 O O . ASP A 1 105 ? -23.000 -3.537 8.863 1.00 89.06 105 ASP A O 1
ATOM 827 N N . LEU A 1 106 ? -21.970 -1.627 9.465 1.00 89.94 106 LEU A N 1
ATOM 828 C CA . LEU A 1 106 ? -20.679 -1.944 8.856 1.00 89.94 106 LEU A CA 1
ATOM 829 C C . LEU A 1 106 ? -20.151 -3.307 9.326 1.00 89.94 106 LEU A C 1
ATOM 831 O O . LEU A 1 106 ? -19.965 -3.552 10.522 1.00 89.94 106 LEU A O 1
ATOM 835 N N . ASP A 1 107 ? -19.804 -4.166 8.367 1.00 92.69 107 ASP A N 1
ATOM 836 C CA . ASP A 1 107 ? -19.026 -5.366 8.652 1.00 92.69 107 ASP A CA 1
ATOM 837 C C . ASP A 1 107 ? -17.571 -4.976 8.953 1.00 92.69 107 ASP A C 1
ATOM 839 O O . ASP A 1 107 ? -16.731 -4.796 8.069 1.00 92.69 107 ASP A O 1
ATOM 843 N N . LEU A 1 108 ? -17.271 -4.857 10.246 1.00 92.31 108 LEU A N 1
ATOM 844 C CA . LEU A 1 108 ? -15.948 -4.489 10.746 1.00 92.31 108 LEU A CA 1
ATOM 845 C C . LEU A 1 108 ? -14.849 -5.470 10.327 1.00 92.31 108 LEU A C 1
ATOM 847 O O . LEU A 1 108 ? -13.695 -5.065 10.167 1.00 92.31 108 LEU A O 1
ATOM 851 N N . ALA A 1 109 ? -15.171 -6.758 10.187 1.00 93.88 109 ALA A N 1
ATOM 852 C CA . ALA A 1 109 ? -14.189 -7.761 9.794 1.00 93.88 109 ALA A CA 1
ATOM 853 C C . ALA A 1 109 ? -13.831 -7.596 8.316 1.00 93.88 109 ALA A C 1
ATOM 855 O O . ALA A 1 109 ? -12.646 -7.570 7.973 1.00 93.88 109 ALA A O 1
ATOM 856 N N . GLN A 1 110 ? -14.844 -7.406 7.467 1.00 93.50 110 GLN A N 1
ATOM 857 C CA . GLN A 1 110 ? -14.651 -7.125 6.049 1.00 93.50 110 GLN A CA 1
ATOM 858 C C . GLN A 1 110 ? -13.883 -5.814 5.835 1.00 93.50 110 GLN A C 1
ATOM 860 O O . GLN A 1 110 ? -12.890 -5.819 5.106 1.00 93.50 110 GLN A O 1
ATOM 865 N N . HIS A 1 111 ? -14.271 -4.733 6.520 1.00 93.06 111 HIS A N 1
ATOM 866 C CA . HIS A 1 111 ? -13.594 -3.431 6.441 1.00 93.06 111 HIS A CA 1
ATOM 867 C C . HIS A 1 111 ? -12.103 -3.547 6.770 1.00 93.06 111 HIS A C 1
ATOM 869 O O . HIS A 1 111 ? -11.235 -3.163 5.986 1.00 93.06 111 HIS A O 1
ATOM 875 N N . ARG A 1 112 ? -11.778 -4.163 7.914 1.00 94.94 112 ARG A N 1
ATOM 876 C CA . ARG A 1 112 ? -10.385 -4.362 8.342 1.00 94.94 112 ARG A CA 1
ATOM 877 C C . ARG A 1 112 ? -9.595 -5.208 7.352 1.00 9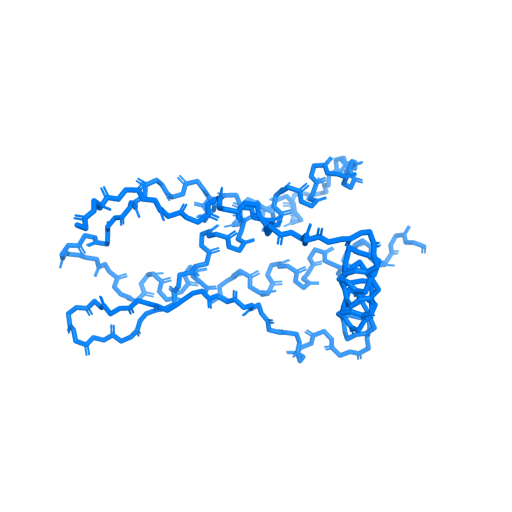4.94 112 ARG A C 1
ATOM 879 O O . ARG A 1 112 ? -8.422 -4.927 7.125 1.00 94.94 112 ARG A O 1
ATOM 886 N N . GLN A 1 113 ? -10.219 -6.227 6.761 1.00 95.94 113 GLN A N 1
ATOM 887 C CA . GLN A 1 113 ? -9.578 -7.053 5.744 1.00 95.94 113 GLN A CA 1
ATOM 888 C C . GLN A 1 113 ? -9.275 -6.255 4.469 1.00 95.94 113 GLN A C 1
ATOM 890 O O . GLN A 1 113 ? -8.186 -6.403 3.914 1.00 95.94 113 GLN A O 1
ATOM 895 N N . GLN A 1 114 ? -10.204 -5.408 4.017 1.00 94.06 114 GLN A N 1
ATOM 896 C CA . GLN A 1 114 ? -10.012 -4.546 2.848 1.00 94.06 114 GLN A CA 1
ATOM 897 C C . GLN A 1 114 ? -8.866 -3.557 3.080 1.00 94.06 114 GLN A C 1
ATOM 899 O O . GLN A 1 114 ? -7.930 -3.511 2.284 1.00 94.06 114 GLN A O 1
ATOM 904 N N . VAL A 1 115 ? -8.873 -2.854 4.216 1.00 95.62 115 VAL A N 1
ATOM 905 C CA . VAL A 1 115 ? -7.804 -1.913 4.587 1.00 95.62 115 VAL A CA 1
ATOM 906 C C . VAL A 1 115 ? -6.448 -2.621 4.708 1.00 95.62 115 VAL A C 1
ATOM 908 O O . VAL A 1 115 ? -5.441 -2.137 4.191 1.00 95.62 115 VAL A O 1
ATOM 911 N N . ALA A 1 116 ? -6.402 -3.811 5.316 1.00 96.69 116 ALA A N 1
ATOM 912 C CA . ALA A 1 116 ? -5.168 -4.589 5.453 1.00 96.69 116 ALA A CA 1
ATOM 913 C C . ALA A 1 116 ? -4.597 -5.091 4.112 1.00 96.69 116 ALA A C 1
ATOM 915 O O . ALA A 1 116 ? -3.412 -5.423 4.041 1.00 96.69 116 ALA A O 1
ATOM 916 N N . ALA A 1 117 ? -5.401 -5.145 3.045 1.00 97.81 117 ALA A N 1
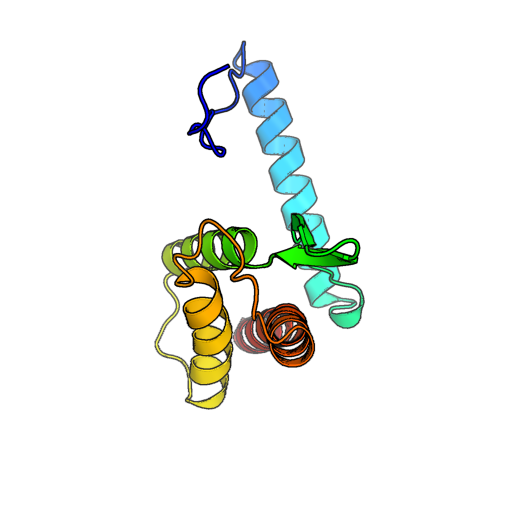ATOM 917 C CA . ALA A 1 117 ? -4.950 -5.553 1.716 1.00 97.81 117 ALA A CA 1
ATOM 918 C C . ALA A 1 117 ? -4.215 -4.436 0.947 1.00 97.81 117 ALA A C 1
ATOM 920 O O . ALA A 1 117 ? -3.484 -4.736 -0.001 1.00 97.81 117 ALA A O 1
ATOM 921 N N . ILE A 1 118 ? -4.348 -3.173 1.371 1.00 98.25 118 ILE A N 1
ATOM 922 C CA . ILE A 1 118 ? -3.805 -2.008 0.659 1.00 98.25 118 ILE A CA 1
ATOM 923 C C . ILE A 1 118 ? -2.274 -1.973 0.680 1.00 98.25 118 ILE A C 1
ATOM 925 O O . ILE A 1 118 ? -1.647 -1.883 -0.378 1.00 98.25 118 ILE A O 1
ATOM 929 N N . GLU A 1 119 ? -1.637 -2.080 1.851 1.00 97.62 119 GLU A N 1
ATOM 930 C CA . GLU A 1 119 ? -0.169 -2.016 1.912 1.00 97.62 119 GLU A CA 1
ATOM 931 C C . GLU A 1 119 ? 0.511 -3.174 1.159 1.00 97.62 119 GLU A C 1
ATOM 933 O O . GLU A 1 119 ? 1.441 -2.907 0.391 1.00 97.62 119 GLU A O 1
ATOM 938 N N . PRO A 1 120 ? 0.076 -4.449 1.301 1.00 97.94 120 PRO A N 1
ATOM 939 C CA . PRO A 1 120 ? 0.613 -5.540 0.492 1.00 97.94 120 PRO A CA 1
ATOM 940 C C . PRO A 1 120 ? 0.491 -5.282 -1.013 1.00 97.94 120 PRO A C 1
ATOM 942 O O . PRO A 1 120 ? 1.443 -5.555 -1.748 1.00 97.94 120 PRO A O 1
ATOM 945 N N . ALA A 1 121 ? -0.635 -4.723 -1.470 1.00 98.12 121 ALA A N 1
ATOM 946 C CA . ALA A 1 121 ? -0.830 -4.381 -2.874 1.00 98.12 121 ALA A CA 1
ATOM 947 C C . ALA A 1 121 ? 0.155 -3.301 -3.340 1.00 98.12 121 ALA A C 1
ATOM 949 O O . ALA A 1 121 ? 0.844 -3.490 -4.345 1.00 98.12 121 ALA A O 1
ATOM 950 N N . ALA A 1 122 ? 0.305 -2.220 -2.571 1.00 97.56 122 ALA A N 1
ATOM 951 C CA . ALA A 1 122 ? 1.248 -1.147 -2.873 1.00 97.56 122 ALA A CA 1
ATOM 952 C C . ALA A 1 122 ? 2.705 -1.644 -2.927 1.00 97.56 122 ALA A C 1
ATOM 954 O O . ALA A 1 122 ? 3.445 -1.297 -3.852 1.00 97.56 122 ALA A O 1
ATOM 955 N N . ARG A 1 123 ? 3.111 -2.506 -1.984 1.00 97.62 123 ARG A N 1
ATOM 956 C CA . ARG A 1 123 ? 4.453 -3.114 -1.957 1.00 97.62 123 ARG A CA 1
ATOM 957 C C . ARG A 1 123 ? 4.697 -4.028 -3.154 1.00 97.62 123 ARG A C 1
ATOM 959 O O . ARG A 1 123 ? 5.764 -3.968 -3.762 1.00 97.62 123 ARG A O 1
ATOM 966 N N . ALA A 1 124 ? 3.719 -4.855 -3.515 1.00 97.38 124 ALA A N 1
ATOM 967 C CA . ALA A 1 124 ? 3.830 -5.756 -4.658 1.00 97.38 124 ALA A CA 1
ATOM 968 C C . ALA A 1 124 ? 3.880 -4.996 -5.997 1.00 97.38 124 ALA A C 1
ATOM 970 O O . ALA A 1 124 ? 4.675 -5.349 -6.871 1.00 97.38 124 ALA A O 1
ATOM 971 N N . LEU A 1 125 ? 3.109 -3.912 -6.139 1.00 96.88 125 LEU A N 1
ATOM 972 C CA . LEU A 1 125 ? 3.194 -2.998 -7.283 1.00 96.88 125 LEU A CA 1
ATOM 973 C C . LEU A 1 125 ? 4.566 -2.316 -7.361 1.00 96.88 125 LEU A C 1
ATOM 975 O O . LEU A 1 125 ? 5.169 -2.274 -8.434 1.00 96.88 125 LEU A O 1
ATOM 979 N N . HIS A 1 126 ? 5.101 -1.840 -6.231 1.00 95.69 126 HIS A N 1
ATOM 980 C CA . HIS A 1 126 ? 6.458 -1.293 -6.183 1.00 95.69 126 HIS A CA 1
ATOM 981 C C . HIS A 1 126 ? 7.497 -2.325 -6.641 1.00 95.69 126 HIS A C 1
ATOM 983 O O . HIS A 1 126 ? 8.317 -2.019 -7.505 1.00 95.69 126 HIS A O 1
ATOM 989 N N . ALA A 1 127 ? 7.442 -3.550 -6.109 1.00 95.75 127 ALA A N 1
ATOM 990 C CA . ALA A 1 127 ? 8.368 -4.623 -6.466 1.00 95.75 127 ALA A CA 1
ATOM 991 C C . ALA A 1 127 ? 8.322 -4.958 -7.966 1.00 95.75 127 ALA A C 1
ATOM 993 O O . ALA A 1 127 ? 9.368 -5.114 -8.596 1.00 95.75 127 ALA A O 1
ATOM 994 N N . TYR A 1 128 ? 7.124 -5.003 -8.558 1.00 95.88 128 TYR A N 1
ATOM 995 C CA . TYR A 1 128 ? 6.950 -5.216 -9.995 1.00 95.88 128 TYR A CA 1
ATOM 996 C C . TYR A 1 128 ? 7.647 -4.138 -10.834 1.00 95.88 128 TYR A C 1
ATOM 998 O O . TYR A 1 128 ? 8.377 -4.461 -11.772 1.00 95.88 128 TYR A O 1
ATOM 1006 N N . TRP A 1 129 ? 7.456 -2.861 -10.498 1.00 93.44 129 TRP A N 1
ATOM 1007 C CA . TRP A 1 129 ? 8.094 -1.759 -11.224 1.00 93.44 129 TRP A CA 1
ATOM 1008 C C . TRP A 1 129 ? 9.588 -1.631 -10.937 1.00 93.44 129 TRP A C 1
ATOM 1010 O O . TRP A 1 129 ? 10.338 -1.189 -11.804 1.00 93.44 129 TRP A O 1
ATOM 1020 N N . ALA A 1 130 ? 10.044 -2.007 -9.743 1.00 92.31 130 ALA A N 1
ATOM 1021 C CA . ALA A 1 130 ? 11.464 -2.049 -9.413 1.00 92.31 130 ALA A CA 1
ATOM 1022 C C . ALA A 1 130 ? 12.208 -3.100 -10.252 1.00 92.31 130 ALA A C 1
ATOM 1024 O O . ALA A 1 130 ? 13.319 -2.837 -10.695 1.00 92.31 130 ALA A O 1
ATOM 1025 N N . ALA A 1 131 ? 11.579 -4.244 -10.536 1.00 93.12 131 ALA A N 1
ATOM 1026 C CA . ALA A 1 131 ? 12.160 -5.305 -11.361 1.00 93.12 131 ALA A CA 1
ATOM 1027 C C . ALA A 1 131 ? 12.253 -4.971 -12.866 1.00 93.12 131 ALA A C 1
ATOM 1029 O O . ALA A 1 131 ? 12.894 -5.709 -13.610 1.00 93.12 131 ALA A O 1
ATOM 1030 N N . GLN A 1 132 ? 11.600 -3.898 -13.323 1.00 88.75 132 GLN A N 1
ATOM 1031 C CA . GLN A 1 132 ? 11.596 -3.450 -14.725 1.00 88.75 132 GLN A CA 1
ATOM 1032 C C . GLN A 1 132 ? 12.504 -2.241 -14.989 1.00 88.75 132 GLN A C 1
ATOM 1034 O O . GLN A 1 132 ? 12.534 -1.750 -16.118 1.00 88.75 132 GLN A O 1
ATOM 1039 N N . ARG A 1 133 ? 13.183 -1.730 -13.957 1.00 75.38 133 ARG A N 1
ATOM 1040 C CA . ARG A 1 133 ? 14.132 -0.619 -14.076 1.00 75.38 133 ARG A CA 1
ATOM 1041 C C . ARG A 1 133 ? 15.523 -1.087 -14.476 1.00 75.38 133 ARG A C 1
ATOM 1043 O O . ARG A 1 133 ? 15.907 -2.211 -14.089 1.00 75.38 133 ARG A O 1
#

Sequence (133 aa):
MVPGDLGRREPQLGNPQECRQFIDLCVRHINTLAEQLASDAQGFHARFETTEHQGQDLLLAEEWCFGYLRGVAVGNWPQMPAPQTGLLQTIIDCAEQDNFELPADLDLAQHRQQVAAIEPAARALHAYWAAQR